Protein AF-A0A822FHI2-F1 (afdb_monomer_lite)

Secondary structure (DSSP, 8-state):
-PPPSSSTTHHHHHHHHHH-TTT---TTHHHHHHHHHHHHHHHHHHHHHHTTSS-TTTTT--

Radius of gyration: 12.5 Å; chains: 1; bounding box: 27×30×29 Å

pLDDT: mean 77.6, std 14.81, range [40.44, 91.25]

Foldseek 3Di:
DDWFFFLVCQLVVQLVQQLDCVNPNDDVSVPVSSVVSVVCSVVVQVVCVVVPGGDCVVVPPD

Sequence (62 aa):
MGGPETTDEVFDFLNRLFSDKDIMPLPAQQTLGPLIARRRTPSIQEQYAKIGGGSPITMGTE

Structure (mmCIF, N/CA/C/O backbone):
data_AF-A0A822FHI2-F1
#
_entry.id   AF-A0A822FHI2-F1
#
loop_
_atom_site.group_PDB
_atom_site.id
_atom_site.type_symbol
_atom_site.label_atom_id
_atom_site.label_alt_id
_atom_site.label_comp_id
_atom_site.label_asym_id
_atom_site.label_entity_id
_atom_site.label_seq_id
_atom_site.pdbx_PDB_ins_code
_atom_site.Cartn_x
_atom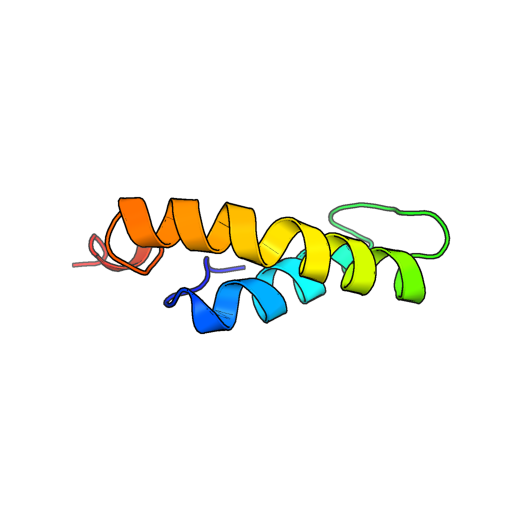_site.Cartn_y
_atom_site.Cartn_z
_atom_site.occupancy
_atom_site.B_iso_or_equiv
_atom_site.auth_seq_id
_atom_site.auth_comp_id
_atom_site.auth_asym_id
_atom_site.auth_atom_id
_atom_site.pdbx_PDB_model_num
ATOM 1 N N . MET A 1 1 ? -3.822 10.805 -7.581 1.00 56.06 1 MET A N 1
ATOM 2 C CA . MET A 1 1 ? -3.864 9.417 -7.081 1.00 56.06 1 MET A CA 1
ATOM 3 C C . MET A 1 1 ? -4.138 9.531 -5.589 1.00 56.06 1 MET A C 1
ATOM 5 O O . MET A 1 1 ? -3.206 9.822 -4.854 1.00 56.06 1 MET A O 1
ATOM 9 N N . GLY A 1 2 ? -5.406 9.522 -5.167 1.00 66.81 2 GLY A N 1
ATOM 10 C CA . GLY A 1 2 ? -5.756 9.678 -3.747 1.00 66.81 2 GLY A CA 1
ATOM 11 C C . GLY A 1 2 ? -5.074 8.622 -2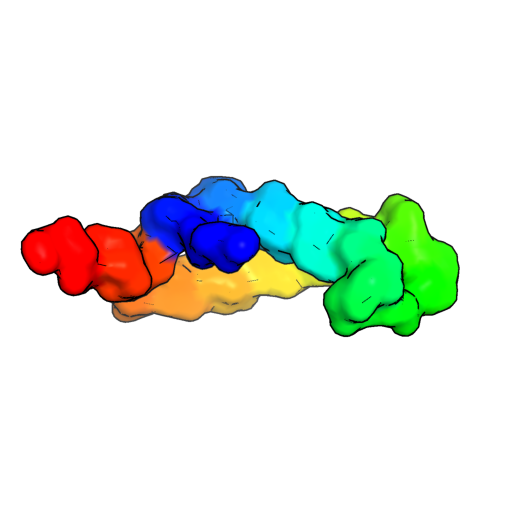.869 1.00 66.81 2 GLY A C 1
ATOM 12 O O . GLY A 1 2 ? -4.612 7.598 -3.375 1.00 66.81 2 GLY A O 1
ATOM 13 N N . GLY A 1 3 ? -4.974 8.895 -1.569 1.00 67.00 3 GLY A N 1
ATOM 14 C CA . GLY A 1 3 ? -4.562 7.886 -0.594 1.00 67.00 3 GLY A CA 1
ATOM 15 C C . GLY A 1 3 ? -5.691 6.878 -0.355 1.00 67.00 3 GLY A C 1
ATOM 16 O O . GLY A 1 3 ? -6.849 7.215 -0.594 1.00 67.00 3 GLY A O 1
ATOM 17 N N . PRO A 1 4 ? -5.382 5.655 0.102 1.00 70.12 4 PRO A N 1
ATOM 18 C CA . PRO A 1 4 ? -6.410 4.687 0.456 1.00 70.12 4 PRO A CA 1
ATOM 19 C C . PRO A 1 4 ? -7.272 5.255 1.592 1.00 70.12 4 PRO A C 1
ATOM 21 O O . PRO A 1 4 ? -6.746 5.693 2.624 1.00 70.12 4 PRO A O 1
ATOM 24 N N . GLU A 1 5 ? -8.588 5.284 1.377 1.00 66.50 5 GLU A N 1
ATOM 25 C CA . GLU A 1 5 ? -9.556 5.798 2.352 1.00 66.50 5 GLU A CA 1
ATOM 26 C C . GLU A 1 5 ? -9.646 4.857 3.557 1.00 66.50 5 GLU A C 1
ATOM 28 O O . GLU A 1 5 ? -9.833 5.303 4.688 1.00 66.50 5 GLU A O 1
ATOM 33 N N . THR A 1 6 ? -9.407 3.562 3.329 1.00 72.06 6 THR A N 1
ATOM 34 C CA . THR A 1 6 ? -9.403 2.517 4.356 1.00 72.06 6 THR A CA 1
ATOM 35 C C . THR A 1 6 ? -8.138 1.659 4.312 1.00 72.06 6 THR A C 1
ATOM 37 O O . THR A 1 6 ? -7.455 1.553 3.291 1.00 72.06 6 THR A O 1
ATOM 40 N N . THR A 1 7 ? -7.811 0.994 5.424 1.00 76.88 7 THR A N 1
ATOM 41 C CA . THR A 1 7 ? -6.698 0.031 5.473 1.00 76.88 7 THR A CA 1
ATOM 42 C C . THR A 1 7 ? -6.865 -1.130 4.489 1.00 76.88 7 THR A C 1
ATOM 44 O O . THR A 1 7 ? -5.859 -1.634 3.992 1.00 76.88 7 THR A O 1
ATOM 47 N N . ASP A 1 8 ? -8.087 -1.542 4.152 1.00 80.31 8 ASP A N 1
ATOM 48 C CA . ASP A 1 8 ? -8.337 -2.640 3.205 1.00 80.31 8 ASP A CA 1
ATOM 49 C C . ASP A 1 8 ? -7.851 -2.298 1.781 1.00 80.31 8 ASP A C 1
ATOM 51 O O . ASP A 1 8 ? -7.230 -3.114 1.098 1.00 80.31 8 ASP A O 1
ATOM 55 N N . GLU A 1 9 ? -7.980 -1.030 1.387 1.00 84.94 9 GLU A N 1
ATOM 56 C CA . GLU A 1 9 ? -7.595 -0.536 0.059 1.00 84.94 9 GLU A CA 1
ATOM 57 C C . GLU A 1 9 ? -6.091 -0.284 -0.106 1.00 84.94 9 GLU A C 1
ATOM 59 O O . GLU A 1 9 ? -5.606 -0.046 -1.216 1.00 84.94 9 GLU A O 1
ATOM 64 N N . VAL A 1 10 ? -5.315 -0.372 0.979 1.00 86.50 10 VAL A N 1
ATOM 65 C CA . VAL A 1 10 ? -3.861 -0.146 0.958 1.00 86.50 10 VAL A CA 1
ATOM 66 C C . VAL A 1 10 ? -3.167 -1.084 -0.027 1.00 86.50 10 VAL A C 1
ATOM 68 O O . VAL A 1 10 ? -2.220 -0.678 -0.700 1.00 86.50 10 VAL A O 1
ATOM 71 N N . PHE A 1 11 ? -3.622 -2.335 -0.138 1.00 89.94 11 PHE A N 1
ATOM 72 C CA . PHE A 1 11 ? -3.055 -3.266 -1.109 1.00 89.94 11 PHE A CA 1
ATOM 73 C C . PHE A 1 11 ? -3.273 -2.801 -2.548 1.00 89.94 11 PHE A C 1
ATOM 75 O O . PHE A 1 11 ? -2.312 -2.765 -3.315 1.00 89.94 11 PHE A O 1
ATOM 82 N N . ASP A 1 12 ? -4.500 -2.422 -2.905 1.00 88.62 12 ASP A N 1
ATOM 83 C CA . ASP A 1 12 ? -4.837 -2.028 -4.274 1.00 88.62 12 ASP A CA 1
ATOM 84 C C . ASP A 1 12 ? -4.128 -0.723 -4.664 1.00 88.62 12 ASP A C 1
ATOM 86 O O . ASP A 1 12 ? -3.551 -0.623 -5.748 1.00 88.62 12 ASP A O 1
ATOM 90 N N . PHE A 1 13 ? -4.047 0.229 -3.727 1.00 88.00 13 PHE A N 1
ATOM 91 C CA . PHE A 1 13 ? -3.269 1.456 -3.882 1.00 88.00 13 PHE A CA 1
ATOM 92 C C . PHE A 1 13 ? -1.788 1.171 -4.169 1.00 88.00 13 PHE A C 1
ATOM 94 O O . PHE A 1 13 ? -1.248 1.647 -5.170 1.00 88.00 13 PHE A O 1
ATOM 101 N N . LEU A 1 14 ? -1.129 0.364 -3.328 1.00 89.25 14 LEU A N 1
ATOM 102 C CA . LEU A 1 14 ? 0.280 0.015 -3.524 1.00 89.25 14 LEU A CA 1
ATOM 103 C C . LEU A 1 14 ? 0.477 -0.783 -4.815 1.00 89.25 14 LEU A C 1
ATOM 105 O O . LEU A 1 14 ? 1.457 -0.570 -5.522 1.00 89.25 14 LEU A O 1
ATOM 109 N N . ASN A 1 15 ? -0.448 -1.682 -5.146 1.00 90.44 15 ASN A N 1
ATOM 110 C CA . ASN A 1 15 ? -0.368 -2.485 -6.355 1.00 90.44 15 ASN A CA 1
ATOM 111 C C . ASN A 1 15 ? -0.437 -1.615 -7.616 1.00 90.44 15 ASN A C 1
ATOM 113 O O . ASN A 1 15 ? 0.372 -1.810 -8.521 1.00 90.44 15 ASN A O 1
ATOM 117 N N . ARG A 1 16 ? -1.330 -0.616 -7.661 1.00 89.25 16 ARG A N 1
ATOM 118 C CA . ARG A 1 16 ? -1.378 0.373 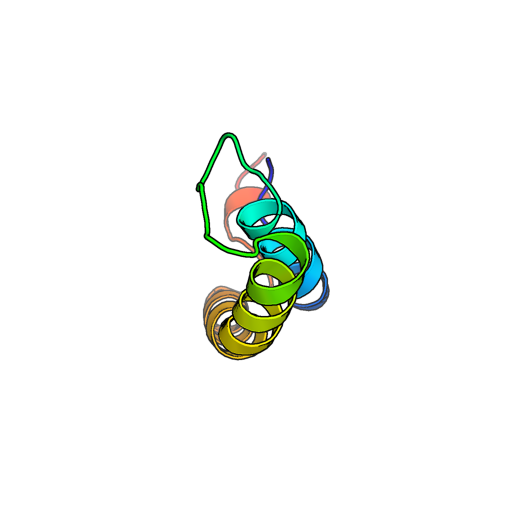-8.751 1.00 89.25 16 ARG A CA 1
ATOM 119 C C . ARG A 1 16 ? -0.102 1.210 -8.793 1.00 89.25 16 ARG A C 1
ATOM 121 O O . ARG A 1 16 ? 0.496 1.323 -9.855 1.00 89.25 16 ARG A O 1
ATOM 128 N N . LEU A 1 17 ? 0.358 1.707 -7.643 1.00 88.38 17 LEU A N 1
ATOM 129 C CA . LEU A 1 17 ? 1.563 2.535 -7.526 1.00 88.38 17 LEU A CA 1
ATOM 130 C C . LEU A 1 17 ? 2.824 1.817 -8.034 1.00 88.38 17 LEU A C 1
ATOM 132 O O . LEU A 1 17 ? 3.598 2.393 -8.788 1.00 88.38 17 LEU A O 1
ATOM 136 N N . PHE A 1 18 ? 3.026 0.556 -7.645 1.00 87.94 18 PHE A N 1
ATOM 137 C CA . PHE A 1 18 ? 4.178 -0.241 -8.082 1.00 87.94 18 PHE A CA 1
ATOM 138 C C . PHE A 1 18 ? 4.009 -0.849 -9.478 1.00 87.94 18 PHE A C 1
ATOM 140 O O . PHE A 1 18 ? 4.988 -1.301 -10.073 1.00 87.94 18 PHE A O 1
ATOM 147 N N . SER A 1 19 ? 2.784 -0.886 -10.002 1.00 86.62 19 SER A N 1
ATOM 148 C CA . SER A 1 19 ? 2.522 -1.278 -11.389 1.00 86.62 19 SER A CA 1
ATOM 149 C C . SER A 1 19 ? 2.664 -0.108 -12.361 1.00 86.62 19 SER A C 1
ATOM 151 O O . SER A 1 19 ? 2.778 -0.345 -13.564 1.00 86.62 19 SER A O 1
ATOM 153 N N . ASP A 1 20 ? 2.729 1.127 -11.865 1.00 87.56 20 ASP A N 1
ATOM 154 C CA . ASP A 1 20 ? 2.880 2.330 -12.673 1.00 87.56 20 ASP A CA 1
ATOM 155 C C . ASP A 1 20 ? 4.347 2.562 -13.085 1.00 87.56 20 ASP A C 1
ATOM 157 O O . ASP A 1 20 ? 5.238 2.758 -12.257 1.00 87.56 20 ASP A O 1
ATOM 161 N N . LYS A 1 21 ? 4.613 2.492 -14.396 1.00 83.00 21 LYS A N 1
ATOM 162 C CA . LYS A 1 21 ? 5.958 2.675 -14.976 1.00 83.00 21 LYS A CA 1
ATOM 163 C C . LYS A 1 21 ? 6.399 4.134 -15.020 1.00 83.00 21 LYS A C 1
ATOM 165 O O . LYS A 1 21 ? 7.597 4.374 -15.132 1.00 83.00 21 LYS A O 1
ATOM 170 N N . ASP A 1 22 ? 5.451 5.064 -14.986 1.00 85.19 22 ASP A N 1
ATOM 171 C CA . ASP A 1 22 ? 5.722 6.498 -14.984 1.00 85.19 22 ASP A CA 1
ATOM 172 C C . ASP A 1 22 ? 6.205 6.942 -13.597 1.00 85.19 22 ASP A C 1
ATOM 174 O O . ASP A 1 22 ? 7.142 7.728 -13.480 1.00 85.19 22 ASP A O 1
ATOM 178 N N . ILE A 1 23 ? 5.648 6.343 -12.536 1.00 85.12 23 ILE A N 1
ATOM 179 C CA . ILE A 1 23 ? 6.046 6.636 -11.152 1.00 85.12 23 ILE A CA 1
ATOM 180 C C . ILE A 1 23 ? 7.353 5.941 -10.761 1.00 85.12 23 ILE A C 1
ATOM 182 O O . ILE A 1 23 ? 8.235 6.574 -10.176 1.00 85.12 23 ILE A O 1
ATOM 186 N N . MET A 1 24 ? 7.489 4.635 -11.020 1.00 81.62 24 MET A N 1
ATOM 187 C CA . MET A 1 24 ? 8.688 3.888 -10.633 1.00 81.62 24 MET A CA 1
ATOM 188 C C . MET A 1 24 ? 9.006 2.767 -11.629 1.00 81.62 24 MET A C 1
ATOM 190 O O . MET A 1 24 ? 8.337 1.733 -11.619 1.00 81.62 24 MET A O 1
ATOM 194 N N . PRO A 1 25 ? 10.066 2.902 -12.445 1.00 83.25 25 PRO A N 1
ATOM 195 C CA . PRO A 1 25 ? 10.480 1.834 -13.342 1.00 83.25 25 PRO A CA 1
ATOM 196 C C . PRO A 1 25 ? 11.178 0.710 -12.562 1.00 83.25 25 PRO A C 1
ATOM 198 O O . PRO A 1 25 ? 12.258 0.899 -11.998 1.00 83.25 25 PRO A O 1
ATOM 201 N N . LEU A 1 26 ? 10.578 -0.484 -12.553 1.00 84.12 26 LEU A N 1
ATOM 202 C CA . LEU A 1 26 ? 11.126 -1.686 -11.916 1.00 84.12 26 LEU A CA 1
ATOM 203 C C . LEU A 1 26 ? 11.426 -2.789 -12.950 1.00 84.12 26 LEU A C 1
ATOM 205 O O . LEU A 1 26 ? 1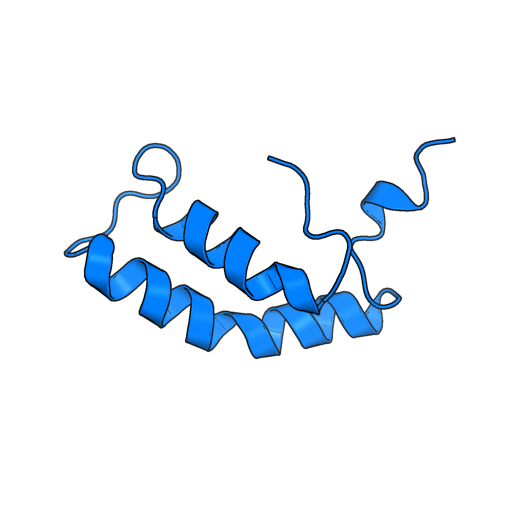0.640 -3.006 -13.881 1.00 84.12 26 LEU A O 1
ATOM 209 N N . PRO A 1 27 ? 12.520 -3.561 -12.794 1.00 85.38 27 PRO A N 1
ATOM 210 C CA . PRO A 1 27 ? 12.725 -4.765 -13.594 1.00 85.38 27 PRO A CA 1
ATOM 211 C C . PRO A 1 27 ? 11.625 -5.788 -13.277 1.00 85.38 27 PRO A C 1
ATOM 213 O O . PRO A 1 27 ? 11.256 -5.963 -12.123 1.00 85.38 27 PRO A O 1
ATOM 216 N N . ALA A 1 28 ? 11.074 -6.469 -14.287 1.00 87.88 28 ALA A N 1
ATOM 217 C CA . ALA A 1 28 ? 9.979 -7.437 -14.105 1.00 87.88 28 ALA A CA 1
ATOM 218 C C . ALA A 1 28 ? 8.770 -6.882 -13.308 1.00 87.88 28 ALA A C 1
ATOM 220 O O . ALA A 1 28 ? 8.193 -7.572 -12.466 1.00 87.88 28 ALA A O 1
ATOM 221 N N . GLN A 1 29 ? 8.373 -5.635 -13.589 1.00 86.75 29 GLN A N 1
ATOM 222 C CA . GLN A 1 29 ? 7.346 -4.882 -12.852 1.00 86.75 29 GLN A CA 1
ATOM 223 C C . GLN A 1 29 ? 6.005 -5.613 -12.669 1.00 86.75 29 GLN A C 1
ATOM 225 O O . GLN A 1 29 ? 5.404 -5.521 -11.606 1.00 86.75 29 GLN A O 1
ATOM 230 N N . GLN A 1 30 ? 5.572 -6.407 -13.652 1.00 84.25 30 GLN A N 1
ATOM 231 C CA . GLN A 1 30 ? 4.336 -7.203 -13.567 1.00 84.25 30 GLN A CA 1
ATOM 232 C C . GLN A 1 30 ? 4.378 -8.273 -12.461 1.00 84.25 30 GLN A C 1
ATOM 234 O O . GLN A 1 30 ? 3.339 -8.686 -11.958 1.00 84.25 30 GLN A O 1
ATOM 239 N N . THR A 1 31 ? 5.576 -8.715 -12.073 1.00 86.88 31 THR A N 1
ATOM 240 C CA . THR A 1 31 ? 5.787 -9.734 -11.037 1.00 86.88 31 THR A CA 1
ATOM 241 C C . THR A 1 31 ? 6.244 -9.099 -9.728 1.00 86.88 31 THR A C 1
ATOM 243 O O . THR A 1 31 ? 5.750 -9.453 -8.659 1.00 86.88 31 THR A O 1
ATOM 246 N N . LEU A 1 32 ? 7.180 -8.144 -9.797 1.00 87.81 32 LEU A N 1
ATOM 247 C CA . LEU A 1 32 ? 7.706 -7.473 -8.609 1.00 87.81 32 LEU A CA 1
ATOM 248 C C . LEU A 1 32 ? 6.697 -6.503 -7.994 1.00 87.81 32 LEU A C 1
ATOM 250 O O . LEU A 1 32 ? 6.642 -6.414 -6.772 1.00 87.81 32 LEU A O 1
ATOM 254 N N . GLY A 1 33 ? 5.876 -5.828 -8.801 1.00 88.81 33 GLY A N 1
ATOM 255 C CA . GLY A 1 33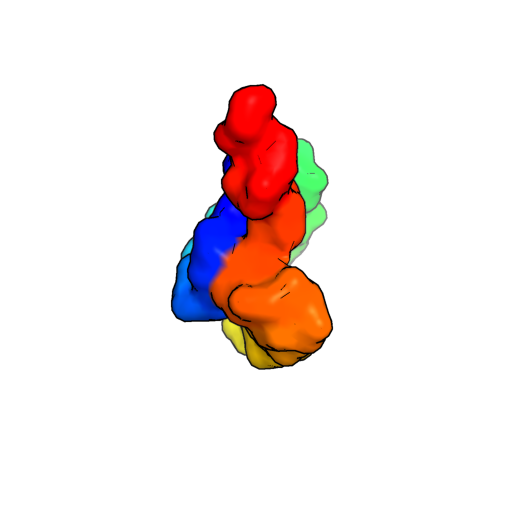 ? 4.861 -4.886 -8.329 1.00 88.81 33 GLY A CA 1
ATOM 256 C C . GLY A 1 33 ? 3.909 -5.497 -7.295 1.00 88.81 33 GLY A C 1
ATOM 257 O O . GLY A 1 33 ? 3.931 -5.069 -6.136 1.00 88.81 33 GLY A O 1
ATOM 258 N N . PRO A 1 34 ? 3.152 -6.557 -7.639 1.00 88.62 34 PRO A N 1
ATOM 259 C CA . PRO A 1 34 ? 2.249 -7.210 -6.691 1.00 88.62 34 PRO A CA 1
ATOM 260 C C . PRO A 1 34 ? 2.984 -7.876 -5.518 1.00 88.62 34 PRO A C 1
ATOM 262 O O . PRO A 1 34 ? 2.461 -7.908 -4.402 1.00 88.62 34 PRO A O 1
ATOM 265 N N . LEU A 1 35 ? 4.208 -8.378 -5.722 1.00 90.69 35 LEU A N 1
ATOM 266 C CA . LEU A 1 35 ? 5.012 -8.983 -4.654 1.00 90.69 35 LEU A CA 1
ATOM 267 C C . LEU A 1 35 ? 5.432 -7.945 -3.598 1.00 90.69 35 LEU A C 1
ATOM 269 O O . LEU A 1 35 ? 5.304 -8.186 -2.394 1.00 90.69 35 LEU A O 1
ATOM 273 N N . ILE A 1 36 ? 5.918 -6.784 -4.045 1.00 89.44 36 ILE A N 1
ATOM 274 C CA . ILE A 1 36 ? 6.334 -5.675 -3.181 1.00 89.44 36 ILE A CA 1
ATOM 275 C C . ILE A 1 36 ? 5.112 -5.062 -2.501 1.00 89.44 36 ILE A C 1
ATOM 277 O O . ILE A 1 36 ? 5.166 -4.823 -1.292 1.00 89.44 36 ILE A O 1
ATOM 281 N N . ALA A 1 37 ? 4.011 -4.874 -3.239 1.00 90.94 37 ALA A N 1
ATOM 282 C CA . ALA A 1 37 ? 2.745 -4.399 -2.696 1.00 90.94 37 ALA A CA 1
ATOM 283 C C . ALA A 1 37 ? 2.293 -5.296 -1.541 1.00 90.94 37 ALA A C 1
ATOM 285 O O . ALA A 1 37 ? 2.219 -4.816 -0.417 1.00 90.94 37 ALA A O 1
ATOM 286 N N . ARG A 1 38 ? 2.153 -6.614 -1.759 1.00 90.12 38 ARG A N 1
ATOM 287 C CA . ARG A 1 38 ? 1.762 -7.575 -0.709 1.00 90.12 38 ARG A CA 1
ATOM 288 C C . ARG A 1 38 ? 2.660 -7.526 0.520 1.00 90.12 38 ARG A C 1
ATOM 290 O O . ARG A 1 38 ? 2.173 -7.615 1.642 1.00 90.12 38 ARG A O 1
ATOM 297 N N . ARG A 1 39 ? 3.975 -7.408 0.320 1.00 91.25 39 ARG A N 1
ATOM 298 C CA . ARG A 1 39 ? 4.933 -7.380 1.430 1.00 91.25 39 ARG A CA 1
ATOM 299 C C . ARG A 1 39 ? 4.849 -6.078 2.229 1.00 91.25 39 ARG A C 1
ATOM 301 O O . ARG A 1 39 ? 5.032 -6.103 3.443 1.00 91.25 39 ARG A O 1
ATOM 308 N N . ARG A 1 40 ? 4.601 -4.947 1.564 1.00 88.81 40 ARG A N 1
ATOM 309 C CA . ARG A 1 40 ? 4.499 -3.633 2.215 1.00 88.81 40 ARG A CA 1
ATOM 310 C C . ARG A 1 40 ? 3.117 -3.351 2.788 1.00 88.81 40 ARG A C 1
ATOM 312 O O . ARG A 1 40 ? 3.048 -2.640 3.784 1.00 88.81 40 ARG A O 1
ATOM 319 N N . THR A 1 41 ? 2.056 -3.937 2.235 1.00 89.75 41 THR A N 1
ATOM 320 C CA . THR A 1 41 ? 0.676 -3.780 2.707 1.00 89.75 41 THR A CA 1
ATOM 321 C C . THR A 1 41 ? 0.530 -3.867 4.225 1.00 89.75 41 THR A C 1
ATOM 323 O O . THR A 1 41 ? 0.053 -2.884 4.773 1.00 89.75 41 THR A O 1
ATOM 326 N N . PRO A 1 42 ? 0.973 -4.920 4.941 1.00 88.56 42 PRO A N 1
ATOM 327 C CA . PRO A 1 42 ? 0.750 -5.007 6.388 1.00 88.56 42 PRO A CA 1
ATOM 328 C C . PRO A 1 42 ? 1.446 -3.883 7.167 1.00 88.56 42 PRO A C 1
ATOM 330 O O . PRO A 1 42 ? 0.889 -3.338 8.113 1.00 88.56 42 PRO A O 1
ATOM 333 N N . SER A 1 43 ? 2.648 -3.486 6.739 1.00 88.31 43 SER A N 1
ATOM 334 C CA . SER A 1 43 ? 3.387 -2.400 7.386 1.00 88.31 43 SER A CA 1
ATOM 335 C C . SER A 1 43 ? 2.717 -1.042 7.163 1.00 88.31 43 SER A C 1
ATOM 337 O O . SER A 1 43 ? 2.620 -0.256 8.102 1.00 88.31 43 SER A O 1
ATOM 339 N N . ILE A 1 44 ? 2.230 -0.775 5.947 1.00 85.75 44 ILE A N 1
ATOM 340 C CA . ILE A 1 44 ? 1.516 0.468 5.625 1.00 85.75 44 ILE A CA 1
ATOM 341 C C . ILE A 1 44 ? 0.124 0.476 6.268 1.00 85.75 44 ILE A C 1
ATOM 343 O O . ILE A 1 44 ? -0.281 1.491 6.819 1.00 85.75 44 ILE A O 1
ATOM 347 N N . GLN A 1 45 ? -0.584 -0.653 6.280 1.00 85.38 45 GLN A N 1
ATOM 348 C CA . GLN A 1 45 ? -1.861 -0.806 6.978 1.00 85.38 45 GLN A CA 1
ATOM 349 C C . GLN A 1 45 ? -1.727 -0.502 8.465 1.00 85.38 45 GLN A C 1
ATOM 351 O O . GLN A 1 45 ? -2.555 0.220 9.001 1.00 85.38 45 GLN A O 1
ATOM 356 N N . GLU A 1 46 ? -0.677 -0.987 9.131 1.00 84.31 46 GLU A N 1
ATOM 357 C CA . GLU A 1 46 ? -0.444 -0.677 10.543 1.00 84.31 46 GLU A CA 1
ATOM 358 C C . GLU A 1 46 ? -0.171 0.822 10.764 1.00 84.31 46 GLU A C 1
ATOM 360 O O . GLU A 1 46 ? -0.650 1.408 11.734 1.00 84.31 46 GLU A O 1
ATOM 365 N N . GLN A 1 47 ? 0.554 1.473 9.850 1.00 82.12 47 GLN A N 1
ATOM 366 C CA . GLN A 1 47 ? 0.761 2.925 9.895 1.00 82.12 47 GLN A CA 1
ATOM 367 C C . GLN A 1 47 ? -0.553 3.694 9.709 1.00 82.12 47 GLN A C 1
ATOM 369 O O . GLN A 1 47 ? -0.823 4.621 10.468 1.00 82.12 47 GLN A O 1
ATOM 374 N N . TYR A 1 48 ? -1.387 3.273 8.758 1.00 76.38 48 TYR A N 1
ATOM 375 C CA . TYR A 1 48 ? -2.716 3.838 8.520 1.00 76.38 48 TYR A CA 1
ATOM 376 C C . TYR A 1 48 ? -3.689 3.553 9.676 1.00 76.38 48 TYR A C 1
ATOM 378 O O . TYR A 1 48 ? -4.507 4.398 10.028 1.00 76.38 48 TYR A O 1
ATOM 386 N N . ALA A 1 49 ? -3.569 2.403 10.339 1.00 78.12 49 ALA A N 1
ATOM 387 C CA . ALA A 1 49 ? -4.343 2.063 11.529 1.00 78.12 49 ALA A CA 1
ATOM 388 C C . ALA A 1 49 ? -3.982 2.963 12.720 1.00 78.12 49 ALA A C 1
ATOM 390 O O . ALA A 1 49 ? -4.872 3.443 13.417 1.00 78.12 49 ALA A O 1
ATOM 391 N N . LYS A 1 50 ? -2.689 3.259 12.917 1.00 74.62 50 LYS A N 1
ATOM 392 C CA . LYS A 1 50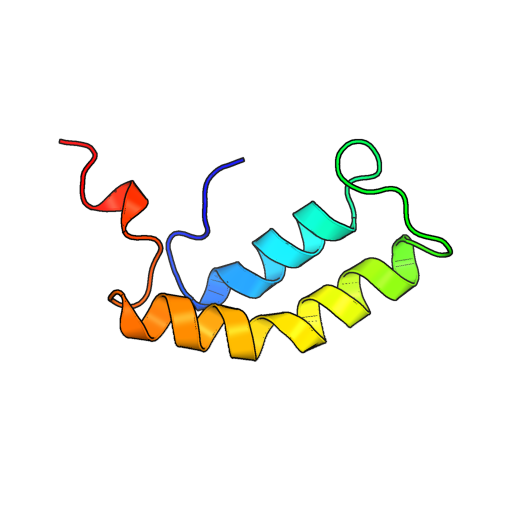 ? -2.199 4.138 13.997 1.00 74.62 50 LYS A CA 1
ATOM 393 C C . LYS A 1 50 ? -2.678 5.585 13.877 1.00 74.62 50 LYS A C 1
ATOM 395 O O . LYS A 1 50 ? -2.752 6.273 14.889 1.00 74.62 50 LYS A O 1
ATOM 400 N N . ILE A 1 51 ? -3.003 6.035 12.668 1.00 71.19 51 ILE A N 1
ATOM 401 C CA . ILE A 1 51 ? -3.510 7.389 12.392 1.00 71.19 51 ILE A CA 1
ATOM 402 C C . ILE A 1 51 ? -5.044 7.447 12.270 1.00 71.19 51 ILE A C 1
ATOM 404 O O . ILE A 1 51 ? -5.571 8.504 11.945 1.00 71.19 51 ILE A O 1
ATOM 408 N N . GLY A 1 52 ? -5.758 6.348 12.563 1.00 65.25 52 GLY A N 1
ATOM 409 C CA . GLY A 1 52 ? -7.229 6.314 12.605 1.00 65.25 52 GLY A CA 1
ATOM 410 C C . GLY A 1 52 ? -7.913 5.291 11.689 1.00 65.25 52 GLY A C 1
ATOM 411 O O . GLY A 1 52 ? -9.135 5.301 11.603 1.00 65.25 52 GLY A O 1
ATOM 412 N N . GLY A 1 53 ? -7.173 4.401 11.015 1.00 59.09 53 GLY A N 1
ATOM 413 C CA . GLY A 1 53 ? -7.740 3.368 10.126 1.00 59.09 53 GLY A CA 1
ATOM 414 C C . GLY A 1 53 ? -7.848 3.766 8.649 1.00 59.09 53 GLY A C 1
ATOM 415 O O . GLY A 1 53 ? -8.327 2.974 7.839 1.00 59.09 53 GLY A O 1
ATOM 416 N N . GLY A 1 54 ? -7.361 4.953 8.290 1.00 58.97 54 GLY A N 1
ATOM 417 C CA . GLY A 1 54 ? -7.421 5.537 6.951 1.00 58.97 54 GLY A CA 1
ATOM 418 C C . GLY A 1 54 ? -6.463 6.723 6.836 1.00 58.97 54 GLY A C 1
ATOM 419 O O . GLY A 1 54 ? -5.933 7.196 7.841 1.00 58.97 54 GLY A O 1
ATOM 420 N N . SER A 1 55 ? -6.183 7.183 5.614 1.00 48.00 55 SER A N 1
ATOM 421 C CA . SER A 1 55 ? -5.331 8.361 5.409 1.00 48.00 55 SER A CA 1
ATOM 422 C C . SER A 1 55 ? -5.981 9.583 6.088 1.00 48.00 55 SER A C 1
ATOM 424 O O . SER A 1 55 ? -7.107 9.914 5.726 1.00 48.00 55 SER A O 1
ATOM 426 N N . PRO A 1 56 ? -5.303 10.333 6.982 1.00 50.59 56 PRO A N 1
ATOM 427 C CA . PRO A 1 56 ? -5.845 11.552 7.608 1.00 50.59 56 PRO A CA 1
ATOM 428 C C . PRO A 1 56 ? -6.124 12.681 6.598 1.00 50.59 56 PRO A C 1
ATOM 430 O O . PRO A 1 56 ? -6.593 13.752 6.965 1.00 50.59 56 PRO A O 1
ATOM 433 N N . ILE A 1 57 ? -5.850 12.432 5.316 1.00 49.94 57 ILE A N 1
ATOM 434 C CA . ILE A 1 57 ? -6.070 13.332 4.191 1.00 49.94 57 ILE A CA 1
ATOM 435 C C . ILE A 1 57 ? -7.569 13.477 3.868 1.00 49.94 57 ILE A C 1
ATOM 437 O O . ILE A 1 57 ? -7.974 14.541 3.416 1.00 49.94 57 ILE A O 1
ATOM 441 N N . THR A 1 58 ? -8.415 12.471 4.135 1.00 48.00 58 THR A N 1
ATOM 442 C CA . THR A 1 58 ? -9.873 12.596 3.913 1.00 48.00 58 THR A CA 1
ATOM 443 C C . THR A 1 58 ? -10.611 13.256 5.076 1.00 48.00 58 THR A C 1
ATOM 445 O O . THR A 1 58 ? -11.688 13.805 4.875 1.00 48.00 58 THR A O 1
ATOM 448 N N . MET A 1 59 ? -10.030 13.269 6.281 1.00 46.94 59 MET A N 1
ATOM 449 C CA . MET A 1 59 ? -10.678 13.842 7.470 1.00 46.94 59 MET A CA 1
ATOM 450 C C . MET A 1 59 ? -10.658 15.380 7.493 1.00 46.94 59 MET A C 1
ATOM 452 O O . MET A 1 59 ? -11.444 15.977 8.214 1.00 46.94 59 MET A O 1
ATOM 456 N N . GLY A 1 60 ? -9.787 16.023 6.708 1.00 45.50 60 GLY A N 1
ATOM 457 C CA . GLY A 1 60 ? -9.646 17.485 6.663 1.00 45.50 60 GLY A CA 1
ATOM 458 C C . GLY A 1 60 ? -10.188 18.153 5.399 1.00 45.50 60 GLY A C 1
ATOM 459 O O . GLY A 1 60 ? -9.811 19.289 5.129 1.00 45.50 60 GLY A O 1
ATOM 460 N N . THR A 1 61 ? -10.999 17.459 4.593 1.00 40.44 61 THR A N 1
ATOM 461 C CA . THR A 1 61 ? -11.684 18.095 3.452 1.00 40.44 61 THR A CA 1
ATOM 462 C C . THR A 1 61 ? -13.098 18.490 3.885 1.00 40.44 61 THR A C 1
ATOM 464 O O . THR A 1 61 ? -14.068 17.807 3.566 1.00 40.44 61 THR A O 1
ATOM 467 N N . GLU A 1 62 ? -13.179 19.558 4.680 1.00 40.91 62 GLU A N 1
ATOM 468 C CA . GLU A 1 62 ? -14.396 20.345 4.939 1.00 40.91 62 GLU A CA 1
ATOM 469 C C . GLU A 1 62 ? -14.393 21.636 4.111 1.00 40.91 62 GLU A C 1
ATOM 471 O O . GLU A 1 62 ? -13.290 22.182 3.863 1.00 40.91 62 GLU A O 1
#